Protein AF-A0A7S1PRA4-F1 (afdb_monomer_lite)

Organism: Neobodo designis (NCBI:txid312471)

pLDDT: mean 85.14, std 15.07, range [33.47, 96.94]

Foldseek 3Di:
DDDPPDDQAAQEKEKEKDWDADDDVPDDDGDSVGTWIKIKIWHADPVRATDDMDIDTDPDLALVVVLVVLLVRHNFLAGEYEYQPPPSCPCCVVVSGYHYHHDPPVVDQADPVRDHRPND

Radius of gyration: 14.95 Å; chains: 1; bounding box: 38×33×33 Å

Structure (mmCIF, N/CA/C/O backbone):
data_AF-A0A7S1PRA4-F1
#
_entry.id   AF-A0A7S1PRA4-F1
#
loop_
_atom_site.group_PDB
_atom_site.id
_atom_site.type_symbol
_atom_site.label_atom_id
_atom_site.label_alt_id
_atom_site.label_comp_id
_atom_site.label_asym_id
_atom_site.label_entity_id
_atom_site.label_seq_id
_atom_site.pdbx_PDB_ins_code
_atom_site.Cartn_x
_atom_site.Cartn_y
_atom_site.Cartn_z
_atom_site.occupancy
_atom_site.B_iso_or_equiv
_atom_site.auth_seq_id
_atom_site.auth_comp_id
_atom_site.auth_asym_id
_atom_site.auth_atom_id
_atom_site.pdbx_PDB_model_num
ATOM 1 N N . GLN A 1 1 ? 15.322 -16.147 2.818 1.00 42.22 1 GLN A N 1
ATOM 2 C CA . GLN A 1 1 ? 15.475 -15.341 4.050 1.00 42.22 1 GLN A CA 1
ATOM 3 C C . GLN A 1 1 ? 14.495 -15.865 5.090 1.00 42.22 1 GLN A C 1
ATOM 5 O O . GLN A 1 1 ? 13.344 -16.102 4.748 1.00 42.22 1 GLN A O 1
ATOM 10 N N . LYS A 1 2 ? 14.972 -16.163 6.304 1.00 33.47 2 LYS A N 1
ATOM 11 C CA . LYS A 1 2 ? 14.168 -16.757 7.384 1.00 33.47 2 LYS A CA 1
ATOM 12 C C . LYS A 1 2 ? 13.269 -15.686 8.013 1.00 33.47 2 LYS A C 1
ATOM 14 O O . LYS A 1 2 ? 13.739 -14.600 8.336 1.00 33.47 2 LYS A O 1
ATOM 19 N N . PHE A 1 3 ? 11.987 -16.008 8.147 1.00 42.31 3 PHE A N 1
ATOM 20 C CA . PHE A 1 3 ? 10.954 -15.151 8.722 1.00 42.31 3 PHE A CA 1
ATOM 21 C C . PHE A 1 3 ? 11.099 -15.075 10.247 1.00 42.31 3 PHE A C 1
ATOM 23 O O . PHE A 1 3 ? 11.031 -16.104 10.916 1.00 42.31 3 PHE A O 1
ATOM 30 N N . HIS A 1 4 ? 11.208 -13.867 10.801 1.00 38.38 4 HIS A N 1
ATOM 31 C CA . HIS A 1 4 ? 10.809 -13.618 12.185 1.00 38.38 4 HIS A CA 1
ATOM 32 C C . HIS A 1 4 ? 9.284 -13.475 12.202 1.00 38.38 4 HIS A C 1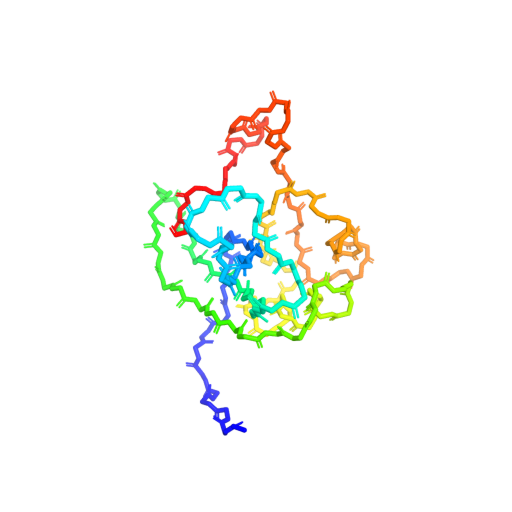
ATOM 34 O O . HIS A 1 4 ? 8.736 -12.460 11.776 1.00 38.38 4 HIS A O 1
ATOM 40 N N . LYS A 1 5 ? 8.580 -14.520 12.638 1.00 39.78 5 LYS A N 1
ATOM 41 C CA . LYS A 1 5 ? 7.144 -14.452 12.924 1.00 39.78 5 LYS A CA 1
ATOM 42 C C . LYS A 1 5 ? 6.976 -13.936 14.352 1.00 39.78 5 LYS A C 1
ATOM 44 O O . LYS A 1 5 ? 7.281 -14.676 15.278 1.00 39.78 5 LYS A O 1
ATOM 49 N N . ALA A 1 6 ? 6.521 -12.688 14.484 1.00 38.81 6 ALA A N 1
ATOM 50 C CA . ALA A 1 6 ? 5.604 -12.169 15.514 1.00 38.81 6 ALA A CA 1
ATOM 51 C C . ALA A 1 6 ? 5.785 -10.651 15.711 1.00 38.81 6 ALA A C 1
ATOM 53 O O . ALA A 1 6 ? 6.018 -10.180 16.818 1.00 38.81 6 ALA A O 1
ATOM 54 N N . THR A 1 7 ? 5.630 -9.859 14.651 1.00 55.31 7 THR A N 1
ATOM 55 C CA . THR A 1 7 ? 5.158 -8.481 14.826 1.00 55.31 7 THR A CA 1
ATOM 56 C C . THR A 1 7 ? 3.683 -8.508 14.455 1.00 55.31 7 THR A C 1
ATOM 58 O O . THR A 1 7 ? 3.343 -8.900 13.340 1.00 55.31 7 THR A O 1
ATOM 61 N N . SER A 1 8 ? 2.793 -8.184 15.397 1.00 75.50 8 SER A N 1
ATOM 62 C CA . SER A 1 8 ? 1.356 -8.037 15.126 1.00 75.50 8 SER A CA 1
ATOM 63 C C . SER A 1 8 ? 1.180 -7.191 13.864 1.00 75.50 8 SER A C 1
ATOM 65 O O . SER A 1 8 ? 1.790 -6.127 13.770 1.00 75.50 8 SER A O 1
ATOM 67 N N . GLY A 1 9 ? 0.452 -7.674 12.852 1.00 90.00 9 GLY A N 1
ATOM 68 C CA . GLY A 1 9 ? 0.310 -6.946 11.585 1.00 90.00 9 GLY A CA 1
ATOM 69 C C . GLY A 1 9 ? -0.236 -5.527 11.795 1.00 90.00 9 GLY A C 1
ATOM 70 O O . GLY A 1 9 ? -0.874 -5.236 12.807 1.00 90.00 9 GLY A O 1
ATOM 71 N N . MET A 1 10 ? 0.020 -4.629 10.850 1.00 95.00 10 MET A N 1
ATOM 72 C CA . MET A 1 10 ? -0.412 -3.234 10.941 1.00 95.00 10 MET A CA 1
ATOM 73 C C . MET A 1 10 ? -1.942 -3.151 10.863 1.00 95.00 10 MET A C 1
ATOM 75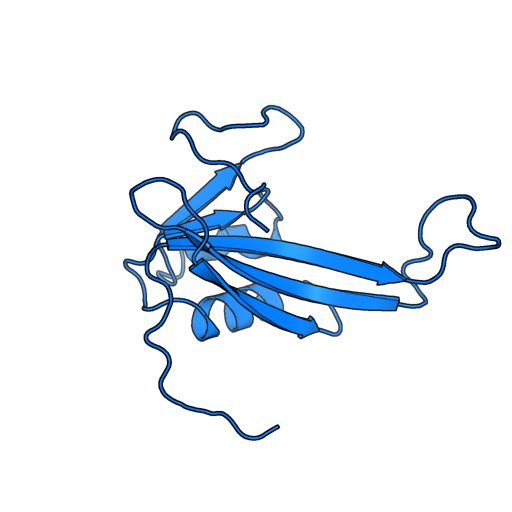 O O . MET A 1 10 ? -2.577 -3.824 10.044 1.00 95.00 10 MET A O 1
ATOM 79 N N . GLN A 1 11 ? -2.555 -2.353 11.738 1.00 95.81 11 GLN A N 1
ATOM 80 C CA . GLN A 1 11 ? -3.993 -2.045 11.668 1.00 95.81 11 GLN A CA 1
ATOM 81 C C . GLN A 1 11 ? -4.270 -0.879 10.717 1.00 95.81 11 GLN A C 1
ATOM 83 O O . GLN A 1 11 ? -5.310 -0.853 10.065 1.00 95.81 11 GLN A O 1
ATOM 88 N N . ARG A 1 12 ? -3.342 0.078 10.642 1.00 96.38 12 ARG A N 1
ATOM 89 C CA . ARG A 1 12 ? -3.368 1.215 9.724 1.00 96.38 12 ARG A CA 1
ATOM 90 C C . ARG A 1 12 ? -1.975 1.436 9.172 1.00 96.38 12 ARG A C 1
ATOM 92 O O . ARG A 1 12 ? -1.026 1.510 9.952 1.00 96.38 12 ARG A O 1
ATOM 99 N N . CYS A 1 13 ? -1.852 1.519 7.856 1.00 96.62 13 CYS A N 1
ATOM 100 C CA . CYS A 1 13 ? -0.580 1.832 7.225 1.00 96.62 13 CYS A CA 1
ATOM 101 C C . CYS A 1 13 ? -0.739 2.587 5.906 1.00 96.62 13 CYS A C 1
ATOM 103 O O . CYS A 1 13 ? -1.767 2.508 5.229 1.00 96.62 13 CYS A O 1
ATOM 105 N N . GLN A 1 14 ? 0.314 3.316 5.556 1.00 96.94 14 GLN A N 1
ATOM 106 C CA . GLN A 1 14 ? 0.532 3.864 4.223 1.00 96.94 14 GLN A CA 1
ATOM 107 C C . GLN A 1 14 ? 1.502 2.945 3.486 1.00 96.94 14 GLN A C 1
ATOM 109 O O . GLN A 1 14 ? 2.497 2.517 4.074 1.00 96.94 14 GLN A O 1
ATOM 114 N N . ILE A 1 15 ? 1.195 2.613 2.233 1.00 95.94 15 ILE A N 1
ATOM 115 C CA . ILE A 1 15 ? 2.030 1.754 1.391 1.00 95.94 15 ILE A CA 1
ATOM 116 C C . ILE A 1 15 ? 2.388 2.497 0.107 1.00 95.94 15 ILE A C 1
ATOM 118 O O . ILE A 1 15 ? 1.509 3.085 -0.523 1.00 95.94 15 ILE A O 1
ATOM 122 N N . ASP A 1 16 ? 3.665 2.434 -0.272 1.00 93.81 16 ASP A N 1
ATOM 123 C CA . ASP A 1 16 ? 4.205 3.090 -1.466 1.00 93.81 16 ASP A CA 1
ATOM 124 C C . ASP A 1 16 ? 5.250 2.220 -2.197 1.00 93.81 16 ASP A C 1
ATOM 126 O O . ASP A 1 16 ? 5.850 1.303 -1.618 1.00 93.81 16 ASP A O 1
ATOM 130 N N . GLU A 1 17 ? 5.479 2.513 -3.484 1.00 92.56 17 GLU A N 1
ATOM 131 C CA . GLU A 1 17 ? 6.536 1.907 -4.298 1.00 92.56 17 GLU A CA 1
ATOM 132 C C . GLU A 1 17 ? 7.630 2.893 -4.694 1.00 92.56 17 GLU A C 1
ATOM 134 O O . GLU A 1 17 ? 7.497 3.719 -5.601 1.00 92.56 17 GLU A O 1
ATOM 139 N N . THR A 1 18 ? 8.816 2.678 -4.139 1.00 90.88 18 THR A N 1
ATOM 140 C CA . THR A 1 18 ? 9.997 3.474 -4.455 1.00 90.88 18 THR A CA 1
ATOM 141 C C . THR A 1 18 ? 10.922 2.735 -5.422 1.00 90.88 18 THR A C 1
ATOM 143 O O . THR A 1 18 ? 11.384 1.629 -5.152 1.00 90.88 18 THR A O 1
ATOM 146 N N . PHE A 1 19 ? 11.270 3.371 -6.546 1.00 89.81 19 PHE A N 1
ATOM 147 C CA . PHE A 1 19 ? 12.316 2.875 -7.451 1.00 89.81 19 PHE A CA 1
ATOM 148 C C . PHE A 1 19 ? 13.656 3.559 -7.180 1.00 89.81 19 PHE A C 1
ATOM 150 O O . PHE A 1 19 ? 13.795 4.767 -7.407 1.00 89.81 19 PHE A O 1
ATOM 157 N N . ILE A 1 20 ? 14.672 2.791 -6.792 1.00 85.75 20 ILE A N 1
ATOM 158 C CA . ILE A 1 20 ? 16.046 3.270 -6.609 1.00 85.75 20 ILE A CA 1
ATOM 159 C C . ILE A 1 20 ? 16.887 2.807 -7.796 1.00 85.75 20 ILE A C 1
ATOM 161 O O . ILE A 1 20 ? 17.135 1.620 -7.971 1.00 85.75 20 ILE A O 1
ATOM 165 N N . GLY A 1 21 ? 17.358 3.747 -8.615 1.00 83.88 21 GLY A N 1
ATOM 166 C CA . GLY A 1 21 ? 18.176 3.438 -9.786 1.00 83.88 21 GLY A CA 1
ATOM 167 C C . GLY A 1 21 ? 19.154 4.552 -10.128 1.00 83.88 21 GLY A C 1
ATOM 168 O O . GLY A 1 21 ? 18.980 5.707 -9.721 1.00 83.88 21 GLY A O 1
ATOM 169 N N . LYS A 1 22 ? 20.191 4.200 -10.893 1.00 71.75 22 LYS A N 1
ATOM 170 C CA . LYS A 1 22 ? 21.245 5.136 -11.296 1.00 71.75 22 LYS A CA 1
ATOM 171 C C . LYS A 1 22 ? 20.693 6.137 -12.316 1.00 71.75 22 LYS A C 1
ATOM 173 O O . LYS A 1 22 ? 20.024 5.774 -13.283 1.00 71.75 22 LYS A O 1
ATOM 178 N N . ARG A 1 23 ? 20.982 7.424 -12.116 1.00 67.25 23 ARG A N 1
ATOM 179 C CA . ARG A 1 23 ? 20.761 8.459 -13.138 1.00 67.25 23 ARG A CA 1
ATOM 180 C C . ARG A 1 23 ? 21.963 8.492 -14.080 1.00 67.25 23 ARG A C 1
ATOM 182 O O . ARG A 1 23 ? 23.103 8.434 -13.616 1.00 67.25 23 ARG A O 1
ATOM 189 N N . LYS A 1 24 ? 21.735 8.637 -15.388 1.00 61.75 24 LYS A N 1
ATOM 190 C CA . LYS A 1 24 ? 22.827 8.858 -16.348 1.00 61.75 24 LYS A CA 1
ATOM 191 C C . LYS A 1 24 ? 23.469 10.221 -16.037 1.00 61.75 24 LYS A C 1
ATOM 193 O O . LYS A 1 24 ? 22.808 11.247 -16.121 1.00 61.75 24 LYS A O 1
ATOM 198 N N . TYR A 1 25 ? 24.732 10.235 -15.605 1.00 67.88 25 TYR A N 1
ATOM 199 C CA . TYR A 1 25 ? 25.462 11.453 -15.199 1.00 67.88 25 TYR A CA 1
ATOM 200 C C . TYR A 1 25 ? 24.777 12.307 -14.112 1.00 67.88 25 TYR A C 1
ATOM 202 O O . TYR A 1 25 ? 24.899 13.528 -14.130 1.00 67.88 25 TYR A O 1
ATOM 210 N N . HIS A 1 26 ? 24.014 11.699 -13.195 1.00 67.00 26 HIS A N 1
ATOM 211 C CA . HIS A 1 26 ? 23.196 12.414 -12.194 1.00 67.00 26 HIS A CA 1
ATOM 212 C C . HIS A 1 26 ? 22.119 13.356 -12.778 1.00 67.00 26 HIS A C 1
ATOM 214 O O . HIS A 1 26 ? 21.413 14.020 -12.020 1.00 67.00 26 HIS A O 1
ATOM 220 N N . LYS A 1 27 ? 21.927 13.363 -14.104 1.00 62.34 27 LYS A N 1
ATOM 221 C CA . LYS A 1 27 ? 20.978 14.210 -14.835 1.00 62.34 27 LYS A CA 1
ATOM 222 C C . LYS A 1 27 ? 19.882 13.355 -15.490 1.00 62.34 27 LYS A C 1
ATOM 224 O O . LYS A 1 27 ? 20.093 12.191 -15.825 1.00 62.34 27 LYS A O 1
ATOM 229 N N . GLY A 1 28 ? 18.700 13.937 -15.682 1.00 66.19 28 GLY A N 1
ATOM 230 C CA . GLY A 1 28 ? 17.590 13.305 -16.409 1.00 66.19 28 GLY A CA 1
ATOM 231 C C . GLY A 1 28 ? 16.820 12.206 -15.655 1.00 66.19 28 GLY A C 1
ATOM 232 O O . GLY A 1 28 ? 17.010 11.970 -14.457 1.00 66.19 28 GLY A O 1
ATOM 233 N N . ARG A 1 29 ? 15.894 11.553 -16.377 1.00 62.69 29 ARG A N 1
ATOM 234 C CA . ARG A 1 29 ? 14.984 10.509 -15.869 1.00 62.69 29 ARG A CA 1
ATOM 235 C C . ARG A 1 29 ? 15.780 9.307 -15.347 1.00 62.69 29 ARG A C 1
ATOM 237 O O . ARG A 1 29 ? 16.732 8.868 -15.989 1.00 62.69 29 ARG A O 1
ATOM 244 N N . ARG A 1 30 ? 15.379 8.745 -14.197 1.00 63.97 30 ARG A N 1
ATOM 245 C CA . ARG A 1 30 ? 15.938 7.470 -13.708 1.00 63.97 30 ARG A CA 1
ATOM 246 C C . ARG A 1 30 ? 15.718 6.403 -14.780 1.00 63.97 30 ARG A C 1
ATOM 248 O O . ARG A 1 30 ? 14.583 6.191 -15.211 1.00 63.97 30 ARG A O 1
ATOM 255 N N . VAL A 1 31 ? 16.794 5.752 -15.209 1.00 62.75 31 VAL A N 1
ATOM 256 C CA . VAL A 1 31 ? 16.699 4.663 -16.177 1.00 62.75 31 VAL A CA 1
ATOM 257 C C . VAL A 1 31 ? 16.139 3.451 -15.433 1.00 62.75 31 VAL A C 1
ATOM 259 O O . VAL A 1 31 ? 16.806 2.889 -14.569 1.00 62.75 31 VAL A O 1
ATOM 262 N N . ARG A 1 32 ? 14.889 3.069 -15.728 1.00 64.69 32 ARG A N 1
ATOM 263 C CA . ARG A 1 32 ? 14.214 1.949 -15.045 1.00 64.69 32 ARG A CA 1
ATOM 264 C C . ARG A 1 32 ? 14.794 0.568 -15.381 1.00 64.69 32 ARG A C 1
ATOM 266 O O . ARG A 1 32 ? 14.392 -0.401 -14.757 1.00 64.69 32 ARG A O 1
ATOM 273 N N . SER A 1 33 ? 15.743 0.479 -16.317 1.00 67.81 33 SER A N 1
ATOM 274 C CA . SER A 1 33 ? 16.442 -0.767 -16.655 1.00 67.81 33 SER A CA 1
ATOM 275 C C . SER A 1 33 ? 17.634 -1.090 -15.743 1.00 67.81 33 SER A C 1
ATOM 277 O O . SER A 1 33 ? 18.181 -2.181 -15.850 1.00 67.81 33 SER A O 1
ATOM 279 N N . SER A 1 34 ? 18.046 -0.180 -14.848 1.00 71.56 34 SER A N 1
ATOM 280 C CA . SER A 1 34 ? 19.118 -0.434 -13.874 1.00 71.56 34 SER A CA 1
ATOM 281 C C . SER A 1 34 ? 18.754 0.130 -12.496 1.00 71.56 34 SER A C 1
ATOM 283 O O . SER A 1 34 ? 19.005 1.306 -12.196 1.00 71.56 34 SER A O 1
ATOM 285 N N . GLY A 1 35 ? 18.134 -0.696 -11.659 1.00 82.44 35 GLY A N 1
ATOM 286 C CA . GLY A 1 35 ? 17.747 -0.328 -10.302 1.00 82.44 35 GLY A CA 1
ATOM 287 C C . GLY A 1 35 ? 16.898 -1.395 -9.625 1.00 82.44 35 GLY A C 1
ATOM 288 O O . GLY A 1 35 ? 16.695 -2.473 -10.173 1.00 82.44 35 GLY A O 1
ATOM 289 N N . PHE A 1 36 ? 16.398 -1.058 -8.444 1.00 89.06 36 PHE A N 1
ATOM 290 C CA . PHE A 1 36 ? 15.605 -1.933 -7.594 1.00 89.06 36 PHE A CA 1
ATOM 291 C C . PHE A 1 36 ? 14.292 -1.249 -7.233 1.00 89.06 36 PHE A C 1
ATOM 293 O O . PHE A 1 36 ? 14.259 -0.038 -6.984 1.00 89.06 36 PHE A O 1
ATOM 300 N N . TRP A 1 37 ? 13.217 -2.026 -7.189 1.00 92.25 37 TRP A N 1
ATOM 301 C CA . TRP A 1 37 ? 11.969 -1.586 -6.587 1.00 92.25 37 TRP A CA 1
ATOM 302 C C . TRP A 1 37 ? 11.957 -1.946 -5.110 1.00 92.25 37 TRP A C 1
ATOM 304 O O . TRP A 1 37 ? 12.419 -3.011 -4.706 1.00 92.25 37 TRP A O 1
ATOM 314 N N . PHE A 1 38 ? 11.395 -1.052 -4.313 1.00 94.38 38 PHE A N 1
ATOM 315 C CA . PHE A 1 38 ? 11.117 -1.265 -2.909 1.00 94.38 38 PHE A CA 1
ATOM 316 C C . PHE A 1 38 ? 9.644 -0.990 -2.667 1.00 94.38 38 PHE A C 1
ATOM 318 O O . PHE A 1 38 ? 9.141 0.066 -3.041 1.00 94.38 38 PHE A O 1
ATOM 325 N N . MET A 1 39 ? 8.979 -1.942 -2.029 1.00 95.50 39 MET A N 1
ATOM 326 C CA . MET A 1 39 ? 7.672 -1.736 -1.421 1.00 95.50 39 MET A CA 1
ATOM 327 C C . MET A 1 39 ? 7.910 -1.305 0.019 1.00 95.50 39 MET A C 1
ATOM 329 O O . MET A 1 39 ? 8.662 -1.986 0.725 1.00 95.50 39 MET A O 1
ATOM 333 N N . THR A 1 40 ? 7.293 -0.220 0.464 1.00 95.38 40 THR A N 1
ATOM 334 C CA . THR A 1 40 ? 7.372 0.247 1.853 1.00 95.38 40 THR A CA 1
ATOM 335 C C . THR A 1 40 ? 5.984 0.260 2.478 1.00 95.38 40 THR A C 1
ATOM 337 O O . THR A 1 40 ? 4.989 0.481 1.798 1.00 95.38 40 THR A O 1
ATOM 340 N N . ALA A 1 41 ? 5.903 -0.038 3.771 1.00 96.50 41 ALA A N 1
ATOM 341 C CA . ALA A 1 41 ? 4.695 0.071 4.572 1.00 96.50 41 ALA A CA 1
ATOM 342 C C . ALA A 1 41 ? 5.046 0.771 5.882 1.00 96.50 41 ALA A C 1
ATOM 344 O O . ALA A 1 41 ? 5.835 0.231 6.662 1.00 96.50 41 ALA A O 1
ATOM 345 N N . THR A 1 42 ? 4.446 1.928 6.132 1.00 96.06 42 THR A N 1
ATOM 346 C CA . THR A 1 42 ? 4.625 2.680 7.378 1.00 96.06 42 THR A CA 1
ATOM 347 C C . THR A 1 42 ? 3.344 2.631 8.190 1.00 96.06 42 THR A C 1
ATOM 349 O O . THR A 1 42 ? 2.270 2.967 7.690 1.00 96.06 42 THR A O 1
ATOM 352 N N . GLU A 1 43 ? 3.438 2.176 9.439 1.00 95.75 43 GLU A N 1
ATOM 353 C CA . GLU A 1 43 ? 2.313 2.167 10.373 1.00 95.75 43 GLU A CA 1
ATOM 354 C C . GLU A 1 43 ? 1.866 3.596 10.702 1.00 95.75 43 GLU A C 1
ATOM 356 O O . GLU A 1 43 ? 2.701 4.478 10.879 1.00 95.75 43 GLU A O 1
ATOM 361 N N . VAL A 1 44 ? 0.554 3.818 10.803 1.00 94.62 44 VAL A N 1
ATOM 362 C CA . VAL A 1 44 ? -0.028 5.125 11.142 1.00 94.62 44 VAL A CA 1
ATOM 363 C C . VAL A 1 44 ? -0.972 4.984 12.335 1.00 94.62 44 VAL A C 1
ATOM 365 O O . VAL A 1 44 ? -1.949 4.223 12.301 1.00 94.62 44 VAL A O 1
ATOM 368 N N . PHE A 1 45 ? -0.699 5.728 13.404 1.00 91.25 45 PHE A N 1
ATOM 369 C CA . PHE A 1 45 ? -1.489 5.708 14.633 1.00 91.25 45 PHE A CA 1
ATOM 370 C C . PHE A 1 45 ? -2.752 6.586 14.544 1.00 91.25 45 PHE A C 1
ATOM 372 O O . PHE A 1 45 ? -3.124 7.108 13.495 1.00 91.25 45 PHE A O 1
ATOM 379 N N . ARG A 1 46 ? -3.558 6.634 15.620 1.00 89.19 46 ARG A N 1
ATOM 380 C CA . ARG A 1 46 ? -4.830 7.403 15.633 1.00 89.19 46 ARG A CA 1
ATOM 381 C C . ARG A 1 46 ? -4.607 8.907 15.607 1.00 89.19 46 ARG A C 1
ATOM 383 O O . ARG A 1 46 ? -5.412 9.602 15.008 1.00 89.19 46 ARG A O 1
ATOM 390 N N . ASP A 1 47 ? -3.523 9.354 16.212 1.00 89.31 47 ASP A N 1
ATOM 391 C CA . ASP A 1 47 ? -3.087 10.747 16.257 1.00 89.31 47 ASP A CA 1
ATOM 392 C C . ASP A 1 47 ? -2.361 11.202 14.976 1.00 89.31 47 ASP A C 1
ATOM 394 O O . ASP A 1 47 ? -1.928 12.346 14.898 1.00 89.31 47 ASP A O 1
ATOM 398 N N . GLY A 1 48 ? -2.228 10.324 13.973 1.00 85.62 48 GLY A N 1
ATOM 399 C CA . GLY A 1 48 ? -1.548 10.618 12.711 1.00 85.62 48 GLY A CA 1
ATOM 400 C C . GLY A 1 48 ? -0.032 10.422 12.743 1.00 85.62 48 GLY A C 1
ATOM 401 O O . GLY A 1 48 ? 0.601 10.556 11.697 1.00 85.62 48 GLY A O 1
ATOM 402 N N . THR A 1 49 ? 0.552 10.063 13.891 1.00 90.69 49 THR A N 1
ATOM 403 C CA . THR A 1 49 ? 1.992 9.796 13.986 1.00 90.69 49 THR A CA 1
ATOM 404 C C . THR A 1 49 ? 2.376 8.465 13.337 1.00 90.69 49 THR A C 1
ATOM 406 O O . THR A 1 49 ? 1.580 7.518 13.271 1.00 90.69 49 THR A O 1
ATOM 409 N N . SER A 1 50 ? 3.609 8.403 12.834 1.00 92.94 50 SER A N 1
ATOM 410 C CA . SER A 1 50 ? 4.177 7.198 12.233 1.00 92.94 50 SER A CA 1
ATOM 411 C C . SER A 1 50 ? 4.686 6.232 13.296 1.00 92.94 50 SER A C 1
ATOM 413 O O . SER A 1 50 ? 5.319 6.627 14.274 1.00 92.94 50 SER A O 1
ATOM 415 N N . GLY A 1 51 ? 4.444 4.947 13.067 1.00 92.38 51 GLY A N 1
ATOM 416 C CA . GLY A 1 51 ? 5.042 3.855 13.819 1.00 92.38 51 GLY A CA 1
ATOM 417 C C . GLY A 1 51 ? 6.213 3.234 13.068 1.00 92.38 51 GLY A C 1
ATOM 418 O O . GLY A 1 51 ? 7.036 3.908 12.452 1.00 92.38 51 GLY A O 1
ATOM 419 N N . ARG A 1 52 ? 6.290 1.905 13.123 1.00 93.94 52 ARG A N 1
ATOM 420 C CA . ARG A 1 52 ? 7.341 1.156 12.432 1.00 93.94 52 ARG A CA 1
ATOM 421 C C . ARG A 1 52 ? 7.168 1.213 10.908 1.00 93.94 52 ARG A C 1
ATOM 423 O O . ARG A 1 52 ? 6.045 1.153 10.403 1.00 93.94 52 ARG A O 1
ATOM 430 N N . THR A 1 53 ? 8.291 1.162 10.198 1.00 94.81 53 THR A N 1
ATOM 431 C CA . THR A 1 53 ? 8.335 1.039 8.736 1.00 94.81 53 THR A CA 1
ATOM 432 C C . THR A 1 53 ? 8.950 -0.295 8.334 1.00 94.81 53 THR A C 1
ATOM 434 O O . THR A 1 53 ? 10.018 -0.675 8.814 1.00 94.81 53 THR A O 1
ATOM 437 N N . ILE A 1 54 ? 8.274 -1.018 7.444 1.00 94.50 54 ILE A N 1
ATOM 438 C CA . ILE A 1 54 ? 8.760 -2.259 6.835 1.00 94.50 54 ILE A CA 1
ATOM 439 C C . ILE A 1 54 ? 9.000 -1.985 5.358 1.00 94.50 54 ILE A C 1
ATOM 441 O O . ILE A 1 54 ? 8.161 -1.383 4.695 1.00 94.50 54 ILE A O 1
ATOM 445 N N . TRP A 1 55 ? 10.118 -2.464 4.823 1.00 94.44 55 TRP A N 1
ATOM 446 C CA . TRP A 1 55 ? 10.408 -2.366 3.400 1.00 94.44 55 TRP A CA 1
ATOM 447 C C . TRP A 1 55 ? 10.866 -3.703 2.833 1.00 94.44 55 TRP A C 1
ATOM 449 O O . TRP A 1 55 ? 11.473 -4.523 3.525 1.00 94.44 55 TRP A O 1
ATOM 459 N N . ARG A 1 56 ? 10.560 -3.933 1.556 1.00 94.00 56 ARG A N 1
ATOM 460 C CA . ARG A 1 56 ? 10.945 -5.144 0.834 1.00 94.00 56 ARG A CA 1
ATOM 461 C C . ARG A 1 56 ? 11.397 -4.797 -0.571 1.00 94.00 56 ARG A C 1
ATOM 463 O O . ARG A 1 56 ? 10.652 -4.179 -1.325 1.00 94.00 56 ARG A O 1
ATOM 470 N N . MET A 1 57 ? 12.596 -5.248 -0.922 1.00 95.06 57 MET A N 1
ATOM 471 C CA . MET A 1 57 ? 13.062 -5.217 -2.303 1.00 95.06 57 MET A CA 1
ATOM 472 C C . MET A 1 57 ? 12.242 -6.202 -3.147 1.00 95.06 57 MET A C 1
ATOM 474 O O . MET A 1 57 ? 12.012 -7.339 -2.726 1.00 95.06 57 MET A O 1
ATOM 478 N N . VAL A 1 58 ? 11.795 -5.764 -4.318 1.00 93.19 58 VAL A N 1
ATOM 479 C CA . VAL A 1 58 ? 11.004 -6.556 -5.265 1.00 93.19 58 VAL A CA 1
ATOM 480 C C . VAL A 1 58 ? 11.522 -6.354 -6.685 1.00 93.19 58 VAL A C 1
ATOM 482 O O . VAL A 1 58 ? 12.074 -5.303 -7.009 1.00 93.19 58 VAL A O 1
ATOM 485 N N . ASP A 1 59 ? 11.333 -7.354 -7.541 1.00 89.62 59 ASP A N 1
ATOM 486 C CA . ASP A 1 59 ? 11.765 -7.271 -8.941 1.00 89.62 59 ASP A CA 1
ATOM 487 C C . ASP A 1 59 ? 10.842 -6.360 -9.761 1.00 89.62 59 ASP A C 1
ATOM 489 O O . ASP A 1 59 ? 11.274 -5.643 -10.666 1.00 89.62 59 ASP A O 1
ATOM 493 N N . ASN A 1 60 ? 9.550 -6.358 -9.429 1.00 90.44 60 ASN A N 1
ATOM 494 C CA . ASN A 1 60 ? 8.531 -5.545 -10.075 1.00 90.44 60 ASN A CA 1
ATOM 495 C C . ASN A 1 60 ? 7.439 -5.131 -9.066 1.00 90.44 60 ASN A C 1
ATOM 497 O O . ASN A 1 60 ? 7.433 -5.583 -7.926 1.00 90.44 60 ASN A O 1
ATOM 501 N N . ARG A 1 61 ? 6.514 -4.268 -9.497 1.00 91.31 61 ARG A N 1
ATOM 502 C CA . ARG A 1 61 ? 5.347 -3.812 -8.715 1.00 91.31 61 ARG A CA 1
ATOM 503 C C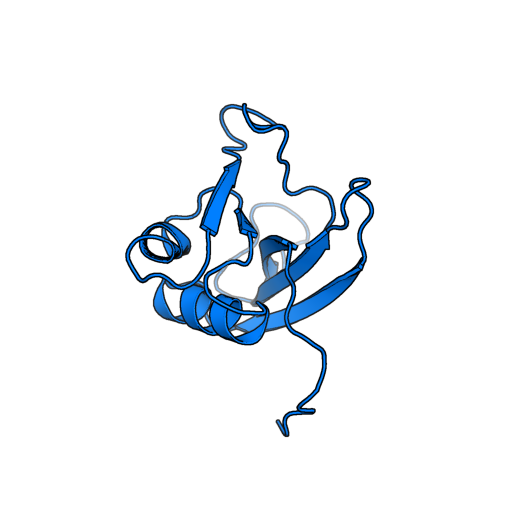 . ARG A 1 61 ? 4.021 -4.213 -9.366 1.00 91.31 61 ARG A C 1
ATOM 505 O O . ARG A 1 61 ? 3.101 -3.402 -9.516 1.00 91.31 61 ARG A O 1
ATOM 512 N N . ASP A 1 62 ? 3.974 -5.435 -9.888 1.00 94.44 62 ASP A N 1
ATOM 513 C CA . ASP A 1 62 ? 2.738 -5.981 -10.434 1.00 94.44 62 ASP A CA 1
ATOM 514 C C . ASP A 1 62 ? 1.691 -6.217 -9.332 1.00 94.44 62 ASP A C 1
ATOM 516 O O . ASP A 1 62 ? 1.983 -6.203 -8.134 1.00 94.44 62 ASP A O 1
ATOM 520 N N . ALA A 1 63 ? 0.442 -6.425 -9.751 1.00 95.56 63 ALA A N 1
ATOM 521 C CA . ALA A 1 63 ? -0.687 -6.613 -8.845 1.00 95.56 63 ALA A CA 1
ATOM 522 C C . ALA A 1 63 ? -0.448 -7.750 -7.832 1.00 95.56 63 ALA A C 1
ATOM 524 O O . ALA A 1 63 ? -0.763 -7.604 -6.655 1.00 95.56 63 ALA A O 1
ATOM 525 N N . THR A 1 64 ? 0.153 -8.857 -8.273 1.00 96.31 64 THR A N 1
ATOM 526 C CA . THR A 1 64 ? 0.470 -10.012 -7.423 1.00 96.31 64 THR A CA 1
ATOM 527 C C . THR A 1 64 ? 1.502 -9.655 -6.354 1.00 96.31 64 THR A C 1
ATOM 529 O O . THR A 1 64 ? 1.372 -10.045 -5.193 1.00 96.31 64 THR A O 1
ATOM 532 N N . THR A 1 65 ? 2.528 -8.894 -6.724 1.00 95.88 65 THR A N 1
ATOM 533 C CA . THR A 1 65 ? 3.601 -8.465 -5.829 1.00 95.88 65 THR A CA 1
ATOM 534 C C . THR A 1 65 ? 3.096 -7.471 -4.789 1.00 95.88 65 THR A C 1
ATOM 536 O O . THR A 1 65 ? 3.414 -7.632 -3.605 1.00 95.88 65 THR A O 1
ATOM 539 N N . CYS A 1 66 ? 2.270 -6.508 -5.210 1.00 96.25 66 CYS A N 1
ATOM 540 C CA . CYS A 1 66 ? 1.567 -5.578 -4.327 1.00 96.25 66 CYS A CA 1
ATOM 541 C C . CYS A 1 66 ? 0.668 -6.340 -3.340 1.00 96.25 66 CYS A C 1
ATOM 543 O O . CYS A 1 66 ? 0.783 -6.148 -2.130 1.00 96.25 66 CYS A O 1
ATOM 545 N N . GLU A 1 67 ? -0.162 -7.268 -3.830 1.00 96.50 67 GLU A N 1
ATOM 546 C CA . GLU A 1 67 ? -1.063 -8.069 -2.995 1.00 96.50 67 GLU A CA 1
ATOM 547 C C . GLU A 1 67 ? -0.307 -8.851 -1.917 1.00 96.50 67 GLU A C 1
ATOM 549 O O . GLU A 1 67 ? -0.635 -8.790 -0.728 1.00 96.50 67 GLU A O 1
ATOM 554 N N . ASN A 1 68 ? 0.726 -9.583 -2.336 1.00 96.12 68 ASN A N 1
ATOM 555 C CA . ASN A 1 68 ? 1.528 -10.407 -1.443 1.00 96.12 68 ASN A CA 1
ATOM 556 C C . ASN A 1 68 ? 2.212 -9.564 -0.368 1.00 96.12 68 ASN A C 1
ATOM 558 O O . ASN A 1 68 ? 2.280 -9.988 0.784 1.00 96.12 68 ASN A O 1
ATOM 562 N N . PHE A 1 69 ? 2.694 -8.372 -0.726 1.00 96.50 69 PHE A N 1
ATOM 563 C CA . PHE A 1 69 ? 3.281 -7.451 0.239 1.00 96.50 69 PHE A CA 1
ATOM 564 C C . PHE A 1 69 ? 2.243 -6.969 1.260 1.00 96.50 69 PHE A C 1
ATOM 566 O O . PHE A 1 69 ? 2.484 -7.085 2.460 1.00 96.50 69 PHE A O 1
ATOM 573 N N . VAL A 1 70 ? 1.061 -6.534 0.811 1.00 96.81 70 VAL A N 1
ATOM 574 C CA . VAL A 1 70 ? -0.031 -6.093 1.697 1.00 96.81 70 VAL A CA 1
ATOM 575 C C . VAL A 1 70 ? -0.398 -7.193 2.691 1.00 96.81 70 VAL A C 1
ATOM 577 O O . VAL A 1 70 ? -0.403 -6.954 3.896 1.00 96.81 70 VAL A O 1
ATOM 580 N N . ARG A 1 71 ? -0.620 -8.425 2.216 1.00 96.00 71 ARG A N 1
ATOM 581 C CA . ARG A 1 71 ? -0.958 -9.578 3.072 1.00 96.00 71 ARG A CA 1
ATOM 582 C C . ARG A 1 71 ? 0.085 -9.869 4.149 1.00 96.00 71 ARG A C 1
ATOM 584 O O . ARG A 1 71 ? -0.271 -10.381 5.204 1.00 96.00 71 ARG A O 1
ATOM 591 N N . GLN A 1 72 ? 1.357 -9.589 3.873 1.00 95.12 72 GLN A N 1
ATOM 592 C CA . GLN A 1 72 ? 2.445 -9.811 4.824 1.00 95.12 72 GLN A CA 1
ATOM 593 C C . GLN A 1 72 ? 2.500 -8.738 5.913 1.00 95.12 72 GLN A C 1
ATOM 595 O O . GLN A 1 72 ? 2.908 -9.044 7.032 1.00 95.12 72 GLN A O 1
ATOM 600 N N . VAL A 1 73 ? 2.124 -7.495 5.597 1.00 95.69 73 VAL A N 1
ATOM 601 C CA . VAL A 1 73 ? 2.292 -6.361 6.518 1.00 95.69 73 VAL A CA 1
ATOM 602 C C . VAL A 1 73 ? 1.042 -6.057 7.339 1.00 95.69 73 VAL A C 1
ATOM 604 O O . VAL A 1 73 ? 1.172 -5.581 8.469 1.00 95.69 73 VAL A O 1
ATOM 607 N N . VAL A 1 74 ? -0.159 -6.332 6.820 1.00 96.00 74 VAL A N 1
ATOM 608 C CA . VAL A 1 74 ? -1.417 -6.014 7.512 1.00 96.00 74 VAL A CA 1
ATOM 609 C C . VAL A 1 74 ? -1.827 -7.089 8.514 1.00 96.00 74 VAL A C 1
ATOM 611 O O . VAL A 1 74 ? -1.526 -8.270 8.379 1.00 96.00 74 VAL A O 1
ATOM 614 N N . SER A 1 75 ? -2.574 -6.675 9.533 1.00 94.44 75 SER A N 1
ATOM 615 C CA . SER A 1 75 ? -3.159 -7.569 10.546 1.00 94.44 75 SER A CA 1
ATOM 616 C C . SER A 1 75 ? -4.319 -8.426 10.036 1.00 94.44 75 SER A C 1
ATOM 618 O O . SER A 1 75 ? -4.663 -9.423 10.670 1.00 94.44 75 SER A O 1
ATOM 620 N N . GLY A 1 76 ? -4.941 -8.043 8.919 1.00 94.06 76 GLY A N 1
ATOM 621 C CA . GLY A 1 76 ? -6.017 -8.792 8.279 1.00 94.06 76 GLY A CA 1
ATOM 622 C C . GLY A 1 76 ? -7.038 -7.898 7.566 1.00 94.06 76 GLY A C 1
ATOM 623 O O . GLY A 1 76 ? -6.815 -6.696 7.431 1.00 94.06 76 GLY A O 1
ATOM 624 N N . PRO A 1 77 ? -8.202 -8.452 7.177 1.00 94.88 77 PRO A N 1
ATOM 625 C CA . PRO A 1 77 ? -9.199 -7.774 6.335 1.00 94.88 77 PRO A CA 1
ATOM 626 C C . PRO A 1 77 ? -9.771 -6.466 6.887 1.00 94.88 77 PRO A C 1
ATOM 628 O O . PRO A 1 77 ? -10.286 -5.647 6.132 1.00 94.88 77 PRO A O 1
ATOM 631 N N . ARG A 1 78 ? -9.715 -6.268 8.209 1.00 95.94 78 ARG A N 1
ATOM 632 C CA . ARG A 1 78 ? -10.204 -5.046 8.867 1.00 95.94 78 ARG A CA 1
ATOM 633 C C . ARG A 1 78 ? -9.173 -3.919 8.903 1.00 95.94 78 ARG A C 1
ATOM 635 O O . ARG A 1 78 ? -9.560 -2.804 9.243 1.00 95.94 78 ARG A O 1
ATOM 642 N N . ALA A 1 79 ? -7.913 -4.206 8.573 1.00 96.12 79 ALA A N 1
ATOM 643 C CA . ALA A 1 79 ? -6.871 -3.198 8.492 1.00 96.12 79 ALA A CA 1
ATOM 644 C C . ALA A 1 79 ? -7.188 -2.187 7.387 1.00 96.12 79 ALA A C 1
ATOM 646 O O . ALA A 1 79 ? -7.814 -2.533 6.385 1.00 96.12 79 ALA A O 1
ATOM 647 N N . GLU A 1 80 ? -6.739 -0.953 7.567 1.00 96.81 80 GLU A N 1
ATOM 648 C CA . GLU A 1 80 ? -6.883 0.121 6.592 1.00 96.81 80 GLU A CA 1
ATOM 649 C C . GLU A 1 80 ? -5.524 0.431 5.964 1.00 96.81 80 GLU A C 1
ATOM 651 O O . GLU A 1 80 ? -4.547 0.718 6.657 1.00 96.81 80 GLU A O 1
ATOM 656 N N . VAL A 1 81 ? -5.476 0.358 4.638 1.00 96.81 81 VAL A N 1
ATOM 657 C CA . VAL A 1 81 ? -4.289 0.631 3.830 1.00 96.81 81 VAL A CA 1
ATOM 658 C C . VAL A 1 81 ? -4.562 1.853 2.973 1.00 96.81 81 VAL A C 1
ATOM 660 O O . VAL A 1 81 ? -5.562 1.883 2.259 1.00 96.81 81 VAL A O 1
ATOM 663 N N . THR A 1 82 ? -3.663 2.834 3.016 1.00 96.44 82 THR A N 1
ATOM 664 C CA . THR A 1 82 ? -3.700 4.013 2.138 1.00 96.44 82 THR A CA 1
ATOM 665 C C . THR A 1 82 ? -2.571 3.938 1.108 1.00 96.44 82 THR A C 1
ATOM 667 O O . THR A 1 82 ? -1.428 3.688 1.484 1.00 96.44 82 THR A O 1
ATOM 670 N N . THR A 1 83 ? -2.875 4.156 -0.174 1.00 95.38 83 THR A N 1
ATOM 671 C CA . THR A 1 83 ? -1.895 4.163 -1.287 1.00 95.38 83 THR A CA 1
ATOM 672 C C . THR A 1 83 ? -2.116 5.355 -2.219 1.00 95.38 83 THR A C 1
ATOM 674 O O . THR A 1 83 ? -3.190 5.951 -2.197 1.00 95.38 83 THR A O 1
ATOM 677 N N . ASP A 1 84 ? -1.176 5.615 -3.123 1.00 88.81 84 ASP A N 1
ATOM 678 C CA . ASP A 1 84 ? -1.237 6.667 -4.154 1.00 88.81 84 ASP A CA 1
ATOM 679 C C . ASP A 1 84 ? -2.232 6.410 -5.315 1.00 88.81 84 ASP A C 1
ATOM 681 O O . ASP A 1 84 ? -2.298 7.177 -6.275 1.00 88.81 84 ASP A O 1
ATOM 685 N N . GLY A 1 85 ? -2.991 5.310 -5.270 1.00 87.62 85 GLY A N 1
ATOM 686 C CA . GLY A 1 85 ? -3.940 4.942 -6.325 1.00 87.62 85 GLY A CA 1
ATOM 687 C C . GLY A 1 85 ? -3.327 4.133 -7.472 1.00 87.62 85 GLY A C 1
ATOM 688 O O . GLY A 1 85 ? -3.972 3.956 -8.510 1.00 87.62 85 GLY A O 1
ATOM 689 N N . TRP A 1 86 ? -2.113 3.590 -7.314 1.00 90.81 86 TRP A N 1
ATOM 690 C CA . TRP A 1 86 ? -1.535 2.676 -8.297 1.00 90.81 86 TRP A CA 1
ATOM 691 C C . TRP A 1 86 ? -2.472 1.497 -8.624 1.00 90.81 86 TRP A C 1
ATOM 693 O O . TRP A 1 86 ? -3.016 0.821 -7.745 1.00 90.81 86 TRP A O 1
ATOM 703 N N . LYS A 1 87 ? -2.615 1.188 -9.925 1.00 91.81 87 LYS A N 1
ATOM 704 C CA . LYS A 1 87 ? -3.506 0.121 -10.433 1.00 91.81 87 LYS A CA 1
ATOM 705 C C . LYS A 1 87 ? -3.223 -1.256 -9.824 1.00 91.81 87 LYS A C 1
ATOM 707 O O . LYS A 1 87 ? -4.119 -2.099 -9.777 1.00 91.81 87 LYS A O 1
ATOM 712 N N . GLY A 1 88 ? -1.999 -1.478 -9.341 1.00 91.75 88 GLY A N 1
ATOM 713 C CA . GLY A 1 88 ? -1.610 -2.689 -8.624 1.00 91.75 88 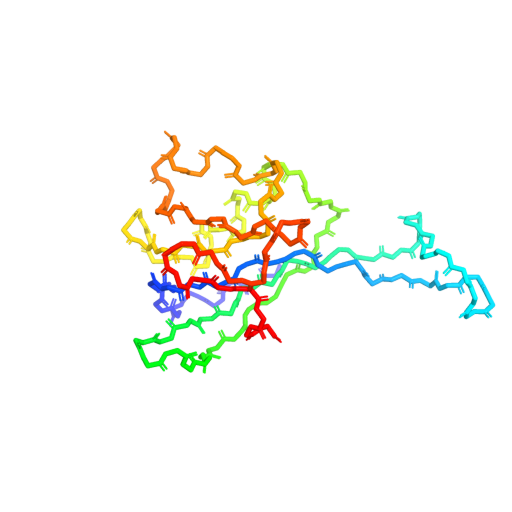GLY A CA 1
ATOM 714 C C . GLY A 1 88 ? -2.444 -2.962 -7.369 1.00 91.75 88 GLY A C 1
ATOM 715 O O . GLY A 1 88 ? -2.547 -4.118 -6.986 1.00 91.75 88 GLY A O 1
ATOM 716 N N . TYR A 1 89 ? -3.105 -1.960 -6.780 1.00 95.12 89 TYR A N 1
ATOM 717 C CA . TYR A 1 89 ? -3.879 -2.111 -5.541 1.00 95.12 89 TYR A CA 1
ATOM 718 C C . TYR A 1 89 ? -5.398 -2.189 -5.716 1.00 95.12 89 TYR A C 1
ATOM 720 O O . TYR A 1 89 ? -6.102 -2.546 -4.776 1.00 95.12 89 TYR A O 1
ATOM 728 N N . MET A 1 90 ? -5.937 -1.925 -6.909 1.00 92.50 90 MET A N 1
ATOM 729 C CA . MET A 1 90 ? -7.393 -1.790 -7.116 1.00 92.50 90 MET A CA 1
ATOM 730 C C . MET A 1 90 ? -8.224 -3.029 -6.730 1.00 92.50 90 MET A C 1
ATOM 732 O O . MET A 1 90 ? -9.442 -2.956 -6.597 1.00 92.50 90 MET A O 1
ATOM 736 N N . HIS A 1 91 ? -7.593 -4.194 -6.586 1.00 93.44 91 HIS A N 1
ATOM 737 C CA . HIS A 1 91 ? -8.269 -5.448 -6.268 1.00 93.44 91 HIS A CA 1
ATOM 738 C C . HIS A 1 91 ? -8.271 -5.793 -4.768 1.00 93.44 91 HIS A C 1
ATOM 740 O O . HIS A 1 91 ? -8.908 -6.782 -4.399 1.00 93.44 91 HIS A O 1
ATOM 746 N N . LEU A 1 92 ? -7.581 -5.027 -3.911 1.00 95.50 92 LEU A N 1
ATOM 747 C CA . LEU A 1 92 ? -7.402 -5.355 -2.490 1.00 95.50 92 LEU A CA 1
ATOM 748 C C . LEU A 1 92 ? -8.735 -5.484 -1.743 1.00 95.50 92 LEU A C 1
ATOM 750 O O . LEU A 1 92 ? -8.973 -6.484 -1.059 1.00 95.50 92 LEU A O 1
ATOM 754 N N . GLU A 1 93 ? -9.622 -4.503 -1.914 1.00 92.75 93 GLU A N 1
ATOM 755 C CA . GLU A 1 93 ? -10.927 -4.491 -1.251 1.00 92.75 93 GLU A CA 1
ATOM 756 C C . GLU A 1 93 ? -11.855 -5.569 -1.827 1.00 92.75 93 GLU A C 1
ATOM 758 O O . GLU A 1 93 ? -12.432 -6.362 -1.080 1.00 92.75 93 GLU A O 1
ATOM 763 N N . LYS A 1 94 ? -11.904 -5.707 -3.163 1.00 94.19 94 LYS A N 1
ATOM 764 C CA . LYS A 1 94 ? -12.674 -6.762 -3.849 1.00 94.19 94 LYS A CA 1
ATOM 765 C C . LYS A 1 94 ? -12.279 -8.167 -3.378 1.00 94.19 94 LYS A C 1
ATOM 767 O O . LYS A 1 94 ? -13.133 -9.044 -3.262 1.00 94.19 94 LYS A O 1
ATOM 772 N N . ARG A 1 95 ? -10.990 -8.391 -3.101 1.00 95.31 95 ARG A N 1
ATOM 773 C CA . ARG A 1 95 ? -10.447 -9.662 -2.591 1.00 95.31 95 ARG A CA 1
ATOM 774 C C . ARG A 1 95 ? -10.469 -9.773 -1.060 1.00 95.31 95 ARG A C 1
ATOM 776 O O . ARG A 1 95 ? -9.934 -10.745 -0.529 1.00 95.31 95 ARG A O 1
ATOM 783 N N . LYS A 1 96 ? -11.097 -8.823 -0.353 1.00 95.69 96 LYS A N 1
ATOM 784 C CA . LYS A 1 96 ? -11.249 -8.796 1.115 1.00 95.69 96 LYS A CA 1
ATOM 785 C C . LYS A 1 96 ? -9.915 -8.897 1.864 1.00 95.69 96 LYS A C 1
ATOM 787 O O . LYS A 1 96 ? -9.816 -9.575 2.884 1.00 95.69 96 LYS A O 1
ATOM 792 N N . ILE A 1 97 ? -8.877 -8.253 1.338 1.00 96.12 97 ILE A N 1
ATOM 793 C CA . ILE A 1 97 ? -7.519 -8.308 1.901 1.00 96.12 97 ILE A CA 1
ATOM 794 C C . ILE A 1 97 ? -7.356 -7.293 3.023 1.00 96.12 97 ILE A C 1
ATOM 796 O O . ILE A 1 97 ? -6.791 -7.608 4.068 1.00 96.12 97 ILE A O 1
ATOM 800 N N . CYS A 1 98 ? -7.877 -6.094 2.796 1.00 96.94 98 CYS A N 1
ATOM 801 C CA . CYS A 1 98 ? -7.923 -4.970 3.718 1.00 96.94 98 CYS A CA 1
ATOM 802 C C . CYS A 1 98 ? -8.974 -3.970 3.215 1.00 96.94 98 CYS A C 1
ATOM 804 O O . CYS A 1 98 ? -9.442 -4.069 2.076 1.00 96.94 98 CYS A O 1
ATOM 806 N N . LYS A 1 99 ? -9.306 -2.980 4.040 1.00 96.75 99 LYS A N 1
ATOM 807 C CA . LYS A 1 99 ? -9.978 -1.761 3.586 1.00 96.75 99 LYS A CA 1
ATOM 808 C C . LYS A 1 99 ? -8.952 -0.903 2.857 1.00 96.75 99 LYS A C 1
ATOM 810 O O . LYS A 1 99 ? -7.880 -0.646 3.406 1.00 96.75 99 LYS A O 1
ATOM 815 N N . HIS A 1 100 ? -9.251 -0.495 1.632 1.00 96.00 100 HIS A N 1
ATOM 816 C CA . HIS A 1 100 ? -8.307 0.243 0.797 1.00 96.00 100 HIS A CA 1
ATOM 817 C C . HIS A 1 100 ? -8.780 1.681 0.605 1.00 96.00 100 HIS A C 1
ATOM 819 O O . HIS A 1 100 ? -9.937 1.927 0.283 1.00 96.00 100 HIS A O 1
ATOM 825 N N . LYS A 1 101 ? -7.877 2.629 0.849 1.00 94.62 101 LYS A N 1
ATOM 826 C CA . LYS A 1 101 ? -8.064 4.059 0.629 1.00 94.62 101 LYS A CA 1
ATOM 827 C C . LYS A 1 101 ? -7.008 4.551 -0.350 1.00 94.62 101 LYS A C 1
ATOM 829 O O . LYS A 1 101 ? -5.872 4.071 -0.357 1.00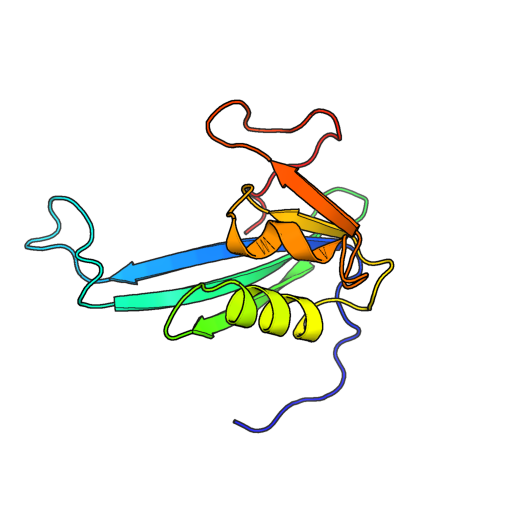 94.62 101 LYS A O 1
ATOM 834 N N . THR A 1 102 ? -7.382 5.519 -1.170 1.00 92.19 102 THR A N 1
ATOM 835 C CA . THR A 1 102 ? -6.505 6.089 -2.191 1.00 92.19 102 THR A CA 1
ATOM 836 C C . THR A 1 102 ? -6.389 7.589 -2.012 1.00 92.19 102 THR A C 1
ATOM 838 O O . THR A 1 102 ? -7.366 8.240 -1.650 1.00 92.19 102 THR A O 1
ATOM 841 N N . VAL A 1 103 ? -5.201 8.119 -2.280 1.00 86.62 103 VAL A N 1
ATOM 842 C CA . VAL A 1 103 ? -4.935 9.555 -2.379 1.00 86.62 103 VAL A CA 1
ATOM 843 C C . VAL A 1 103 ? -4.365 9.789 -3.765 1.00 86.62 103 VAL A C 1
ATOM 845 O O . VAL A 1 103 ? -3.297 9.266 -4.082 1.00 86.62 103 VAL A O 1
ATOM 848 N N . ASN A 1 104 ? -5.096 10.507 -4.611 1.00 84.44 104 ASN A N 1
ATOM 849 C CA . ASN A 1 104 ? -4.656 10.760 -5.975 1.00 84.44 104 ASN A CA 1
ATOM 850 C C . ASN A 1 104 ? -3.796 12.027 -6.022 1.00 84.44 104 ASN A C 1
ATOM 852 O O . ASN A 1 104 ? -4.317 13.129 -6.143 1.00 84.44 104 ASN A O 1
ATOM 856 N N . HIS A 1 105 ? -2.470 11.872 -6.015 1.00 75.62 105 HIS A N 1
ATOM 857 C CA . HIS A 1 105 ? -1.522 13.003 -6.032 1.00 75.62 105 HIS A CA 1
ATOM 858 C C . HIS A 1 105 ? -1.555 13.872 -7.295 1.00 75.62 105 HIS A C 1
ATOM 860 O O . HIS A 1 105 ? -0.866 14.888 -7.353 1.00 75.62 105 HIS A O 1
ATOM 866 N N . SER A 1 106 ? -2.312 13.483 -8.325 1.00 78.88 106 SER A N 1
ATOM 867 C CA . SER A 1 106 ? -2.556 14.359 -9.482 1.00 78.88 106 SER A CA 1
ATOM 868 C C . SER A 1 106 ? -3.701 15.347 -9.241 1.00 78.88 106 SER A C 1
ATOM 870 O O . SER A 1 106 ? -3.826 16.315 -9.985 1.00 78.88 106 SER A O 1
ATOM 872 N N . GLU A 1 107 ? -4.526 15.100 -8.226 1.00 76.31 107 GLU A N 1
ATOM 873 C CA . GLU A 1 107 ? -5.721 15.878 -7.890 1.00 76.31 107 GLU A CA 1
ATOM 874 C C . GLU A 1 107 ? -5.565 16.564 -6.527 1.00 76.31 107 GLU A C 1
ATOM 876 O O . GLU A 1 107 ? -5.908 17.736 -6.383 1.00 76.31 107 GLU A O 1
ATOM 881 N N . GLU A 1 108 ? -4.995 15.867 -5.542 1.00 81.19 108 GLU A N 1
ATOM 882 C CA . GLU A 1 108 ? -4.979 16.300 -4.147 1.00 81.19 108 GLU A CA 1
ATOM 883 C C . GLU A 1 108 ? -3.784 15.739 -3.355 1.00 81.19 108 GLU A C 1
ATOM 885 O O . GLU A 1 108 ? -3.251 14.673 -3.651 1.00 81.19 108 GLU A O 1
ATOM 890 N N . PHE A 1 109 ? -3.373 16.454 -2.303 1.00 81.19 109 PHE A N 1
ATOM 891 C CA . PHE A 1 109 ? -2.340 15.994 -1.358 1.00 81.19 109 PHE A CA 1
ATOM 892 C C . PHE A 1 109 ? -2.925 15.284 -0.128 1.00 81.19 109 PHE A C 1
ATOM 894 O O . PHE A 1 109 ? -2.219 14.555 0.575 1.00 81.19 109 PHE A O 1
ATOM 901 N N . VAL A 1 110 ? -4.207 15.526 0.143 1.00 81.38 110 VAL A N 1
ATOM 902 C CA . VAL A 1 110 ? -5.003 14.933 1.218 1.00 81.38 110 VAL A CA 1
ATOM 903 C C . VAL A 1 110 ? -6.377 14.640 0.628 1.00 81.38 110 VAL A C 1
ATOM 905 O O . VAL A 1 110 ? -6.940 15.538 0.012 1.00 81.38 110 VAL A O 1
ATOM 908 N N . ASN A 1 111 ? -6.898 13.426 0.804 1.00 82.19 111 ASN A N 1
ATOM 909 C CA . ASN A 1 111 ? -8.207 13.053 0.263 1.00 82.19 111 ASN A CA 1
ATOM 910 C C . ASN A 1 111 ? -9.387 13.512 1.130 1.00 82.19 111 ASN A C 1
ATOM 912 O O . ASN A 1 111 ? -9.199 13.966 2.260 1.00 82.19 111 ASN A O 1
ATOM 916 N N . GLU A 1 112 ? -10.614 13.338 0.629 1.00 81.75 112 GLU A N 1
ATOM 917 C CA . GLU A 1 112 ? -11.859 13.682 1.343 1.00 81.75 112 GLU A CA 1
ATOM 918 C C . GLU A 1 112 ? -11.993 12.990 2.717 1.00 81.75 112 GLU A C 1
ATOM 920 O O . GLU A 1 112 ? -12.598 13.535 3.638 1.00 81.75 112 GLU A O 1
ATOM 925 N N . ASP A 1 113 ? -11.370 11.818 2.891 1.00 82.25 113 ASP A N 1
ATOM 926 C CA . ASP A 1 113 ? -11.301 11.080 4.161 1.00 82.25 113 ASP A CA 1
ATOM 927 C C . ASP A 1 113 ? -10.165 11.575 5.096 1.00 82.25 113 ASP A C 1
ATOM 929 O O . ASP A 1 113 ? -9.871 10.942 6.120 1.00 82.25 113 ASP A O 1
ATOM 933 N N . GLY A 1 114 ? -9.468 12.659 4.738 1.00 81.94 114 GLY A N 1
ATOM 934 C CA . GLY A 1 114 ? -8.336 13.222 5.481 1.00 81.94 114 GLY A CA 1
ATOM 935 C C . GLY A 1 114 ? -7.045 12.394 5.405 1.00 81.94 114 GLY A C 1
ATOM 936 O O . GLY A 1 114 ? -6.171 12.533 6.262 1.00 81.94 114 GLY A O 1
ATOM 937 N N . LYS A 1 115 ? -6.914 11.484 4.432 1.00 84.25 115 LYS A N 1
ATOM 938 C CA . LYS A 1 115 ? -5.745 10.603 4.261 1.00 84.25 115 LYS A CA 1
ATOM 939 C C . LYS A 1 115 ? -4.701 11.233 3.353 1.00 84.25 115 LYS A C 1
ATOM 941 O O . LYS A 1 115 ? -5.025 11.920 2.397 1.00 84.25 115 LYS A O 1
ATOM 946 N N . HIS A 1 116 ? -3.442 10.911 3.615 1.00 84.50 116 HIS A N 1
ATOM 947 C CA . HIS A 1 116 ? -2.283 11.264 2.794 1.00 84.50 116 HIS A CA 1
ATOM 948 C C . HIS A 1 116 ? -1.317 10.069 2.753 1.00 84.50 116 HIS A C 1
ATOM 950 O O . HIS A 1 116 ? -1.535 9.079 3.454 1.00 84.50 116 HIS A O 1
ATOM 956 N N . THR A 1 117 ? -0.250 10.146 1.955 1.00 74.50 117 THR A N 1
ATOM 957 C CA . THR A 1 117 ? 0.807 9.113 1.881 1.00 74.50 117 THR A CA 1
ATOM 958 C C . THR A 1 117 ? 2.208 9.696 2.110 1.00 74.50 117 THR A C 1
ATOM 960 O O . THR A 1 117 ? 3.167 9.289 1.464 1.00 74.50 117 THR A O 1
ATOM 963 N N . ASN A 1 118 ? 2.320 10.685 3.006 1.00 76.06 118 ASN A N 1
ATOM 964 C CA . ASN A 1 118 ? 3.568 11.429 3.267 1.00 76.06 118 ASN A CA 1
ATOM 965 C C . ASN A 1 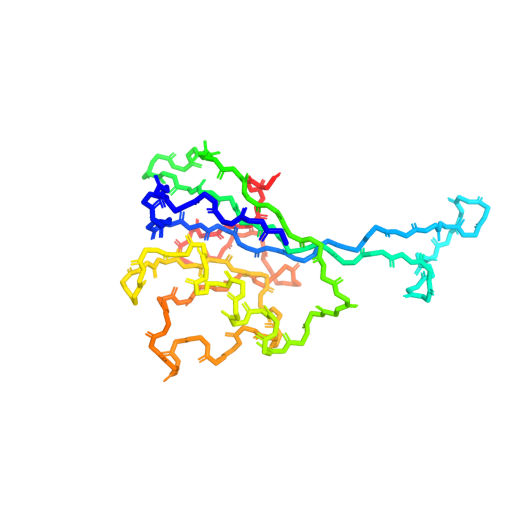118 ? 4.249 11.064 4.599 1.00 76.06 118 ASN A C 1
ATOM 967 O O . ASN A 1 118 ? 5.178 11.750 5.007 1.00 76.06 118 ASN A O 1
ATOM 971 N N . ASN A 1 119 ? 3.790 10.019 5.290 1.00 62.66 119 ASN A N 1
ATOM 972 C CA . ASN A 1 119 ? 4.383 9.577 6.558 1.00 62.66 119 ASN A CA 1
ATOM 973 C C . ASN A 1 119 ? 5.486 8.522 6.370 1.00 62.66 119 ASN A C 1
ATOM 975 O O . ASN A 1 119 ? 5.880 7.887 7.350 1.00 62.66 119 ASN A O 1
ATOM 979 N N . ALA A 1 120 ? 5.928 8.309 5.126 1.00 53.69 120 ALA A N 1
ATOM 980 C CA . ALA A 1 120 ? 6.933 7.325 4.735 1.00 53.69 120 ALA A CA 1
ATOM 981 C C . ALA A 1 120 ? 8.362 7.748 5.097 1.00 53.69 120 ALA A C 1
ATOM 983 O O . ALA A 1 120 ? 8.721 8.920 4.847 1.00 53.69 120 ALA A O 1
#

InterPro domains:
  IPR024445 ISXO2-like transposase domain [PF12762] (13-118)
  IPR053164 IS1016-like transposase [PTHR47163] (8-119)

Secondary structure (DSSP, 8-state):
------SPPBSEEEEEEEEEE--GGG-SS--TTSEEEEEEEEEE-TTS-EEEEEEEEES---HHHHHHHHHHHBSSTT-EEEE---GGGTTTTTTTSSEEEE--TTT-SS-TTS--S---

Sequence (120 aa):
QKFHKATSGMQRCQIDETFIGKRKYHKGRRVRSSGFWFMTATEVFRDGTSGRTIWRMVDNRDATTCENFVRQVVSGPRAEVTTDGWKGYMHLEKRKICKHKTVNHSEEFVNEDGKHTNNA